Protein AF-A0A3C1VA80-F1 (afdb_monomer)

pLDDT: mean 79.57, std 12.64, range [34.0, 94.25]

Foldseek 3Di:
DPQPDWQWDQQPATDPPCDDPPDRGHQFGWAQDPVRDIDTDGLQQWFQPDPPDPRGTGTTHHDPDPPVDPPVVRVVGGDDD

Radius of gyration: 12.78 Å; Cα contacts (8 Å, |Δi|>4): 124; chains: 1; bounding box: 32×24×33 Å

Mean predicted aligned error: 6.5 Å

Structure (mmCIF, N/CA/C/O backbone):
data_AF-A0A3C1VA80-F1
#
_entry.id   AF-A0A3C1VA80-F1
#
loop_
_atom_site.group_PDB
_atom_site.id
_atom_site.type_symbol
_atom_site.label_atom_id
_atom_site.label_alt_id
_atom_site.label_comp_id
_atom_site.label_asym_id
_atom_site.label_entity_id
_atom_site.label_seq_id
_atom_site.pdbx_PDB_ins_code
_atom_site.Cartn_x
_atom_site.Cartn_y
_atom_site.Cartn_z
_atom_site.occupancy
_atom_site.B_iso_or_equiv
_atom_site.auth_seq_id
_atom_site.auth_comp_id
_atom_site.auth_asym_id
_atom_site.auth_atom_id
_atom_site.pdbx_PDB_model_num
ATOM 1 N N . MET A 1 1 ? -15.924 -15.803 -8.384 1.00 35.25 1 MET A N 1
ATOM 2 C CA . MET A 1 1 ? -15.567 -14.603 -9.165 1.00 35.25 1 MET A CA 1
ATOM 3 C C . MET A 1 1 ? -14.079 -14.383 -8.939 1.00 35.25 1 MET A C 1
ATOM 5 O O . MET A 1 1 ? -13.702 -14.080 -7.819 1.00 35.25 1 MET A O 1
ATOM 9 N N . LEU A 1 2 ? -13.237 -14.707 -9.924 1.00 34.00 2 LEU A N 1
ATOM 10 C CA . LEU A 1 2 ? -11.811 -14.360 -9.903 1.00 34.00 2 LEU A CA 1
ATOM 11 C C . LEU A 1 2 ? -11.742 -12.858 -10.206 1.00 34.00 2 LEU A C 1
ATOM 13 O O . LEU A 1 2 ? -12.321 -12.437 -11.207 1.00 34.00 2 LEU A O 1
ATOM 17 N N . ALA A 1 3 ? -11.150 -12.056 -9.321 1.00 43.69 3 ALA A N 1
ATOM 18 C CA . ALA A 1 3 ? -10.958 -10.631 -9.565 1.00 43.69 3 ALA A CA 1
ATOM 19 C C . ALA A 1 3 ? -10.083 -10.482 -10.820 1.00 43.69 3 ALA A C 1
ATOM 21 O O . ALA A 1 3 ? -8.939 -10.918 -10.849 1.00 43.69 3 ALA A O 1
ATOM 22 N N . ALA A 1 4 ? -10.645 -9.959 -11.908 1.00 45.00 4 ALA A N 1
ATOM 23 C CA . ALA A 1 4 ? -10.003 -9.969 -13.224 1.00 45.00 4 ALA A CA 1
ATOM 24 C C . ALA A 1 4 ? -8.937 -8.865 -13.399 1.00 45.00 4 ALA A C 1
ATOM 26 O O . ALA A 1 4 ? -8.507 -8.591 -14.517 1.00 45.00 4 ALA A O 1
ATOM 27 N N . GLU A 1 5 ? -8.510 -8.217 -12.315 1.00 54.50 5 GLU A N 1
ATOM 28 C CA . GLU A 1 5 ? -7.669 -7.017 -12.359 1.00 54.50 5 GLU A CA 1
ATOM 29 C C . GLU A 1 5 ? -6.808 -6.852 -11.101 1.00 54.50 5 GLU A C 1
ATOM 31 O O . GLU A 1 5 ? -6.627 -5.754 -10.577 1.00 54.50 5 GLU A O 1
ATOM 36 N N . ASP A 1 6 ? -6.246 -7.967 -10.636 1.00 61.34 6 ASP A N 1
ATOM 37 C CA . ASP A 1 6 ? -5.241 -7.964 -9.578 1.00 61.34 6 ASP A CA 1
ATOM 38 C C . ASP A 1 6 ? -4.058 -7.054 -9.968 1.00 61.34 6 ASP A C 1
ATOM 40 O O . ASP A 1 6 ? -3.488 -7.158 -11.060 1.00 61.34 6 ASP A O 1
ATOM 44 N N . ILE A 1 7 ? -3.669 -6.158 -9.056 1.00 70.56 7 ILE A N 1
ATOM 45 C CA . ILE A 1 7 ? -2.426 -5.386 -9.162 1.00 70.56 7 ILE A CA 1
ATOM 46 C C . ILE A 1 7 ? -1.287 -6.342 -8.826 1.00 70.56 7 ILE A C 1
ATOM 48 O O . ILE A 1 7 ? -1.016 -6.596 -7.652 1.00 70.56 7 ILE A O 1
ATOM 52 N N . VAL A 1 8 ? -0.644 -6.887 -9.858 1.00 73.56 8 VAL A N 1
ATOM 53 C CA . VAL A 1 8 ? 0.389 -7.921 -9.711 1.00 73.56 8 VAL A CA 1
ATOM 54 C C . VAL A 1 8 ? 1.732 -7.405 -10.206 1.00 73.56 8 VAL A C 1
ATOM 56 O O . VAL A 1 8 ? 1.847 -6.873 -11.312 1.00 73.56 8 VAL A O 1
ATOM 59 N N . TYR A 1 9 ? 2.765 -7.621 -9.396 1.00 75.19 9 TYR A N 1
ATOM 60 C CA . TYR A 1 9 ? 4.160 -7.549 -9.821 1.00 75.19 9 TYR A CA 1
ATOM 61 C C . TYR A 1 9 ? 4.692 -8.962 -10.031 1.00 75.19 9 TYR A C 1
ATOM 63 O O . TYR A 1 9 ? 4.633 -9.747 -9.090 1.00 75.19 9 TYR A O 1
ATOM 71 N N . ASN A 1 10 ? 5.218 -9.266 -11.222 1.00 73.94 10 ASN A N 1
ATOM 72 C CA . ASN A 1 10 ? 5.707 -10.604 -11.600 1.00 73.94 10 ASN A CA 1
ATOM 73 C C . ASN A 1 10 ? 7.222 -10.811 -11.384 1.00 73.94 10 ASN A C 1
ATOM 75 O O . ASN A 1 10 ? 7.819 -11.707 -11.979 1.00 73.94 10 ASN A O 1
ATOM 79 N N . GLY A 1 11 ? 7.871 -9.935 -10.613 1.00 72.75 11 GLY A N 1
ATOM 80 C CA . GLY A 1 11 ? 9.320 -9.960 -10.385 1.00 72.75 11 GLY A CA 1
ATOM 81 C C . GLY A 1 11 ? 10.138 -9.092 -11.347 1.00 72.75 11 GLY A C 1
ATOM 82 O O . GLY A 1 11 ? 11.309 -8.839 -11.080 1.00 72.75 11 GLY A O 1
ATOM 83 N N . THR A 1 12 ? 9.546 -8.601 -12.442 1.00 76.56 12 THR A N 1
ATOM 84 C CA . THR A 1 12 ? 10.218 -7.662 -13.367 1.00 76.56 12 THR A CA 1
ATOM 85 C C . THR A 1 12 ? 9.345 -6.472 -13.752 1.00 76.56 12 THR A C 1
ATOM 87 O O . THR A 1 12 ? 9.849 -5.359 -13.887 1.00 76.56 12 THR A O 1
ATOM 90 N N . THR A 1 13 ? 8.035 -6.671 -13.885 1.00 80.50 13 THR A N 1
ATOM 91 C CA . THR A 1 13 ? 7.088 -5.648 -14.341 1.00 80.50 13 THR A CA 1
ATOM 92 C C . THR A 1 13 ? 5.782 -5.707 -13.561 1.00 80.50 13 THR A C 1
A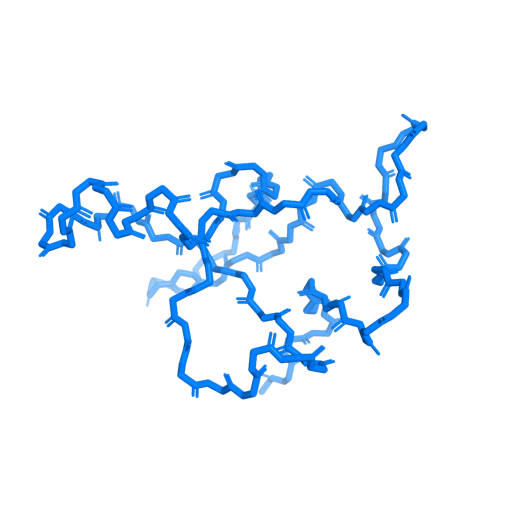TOM 94 O O . THR A 1 13 ? 5.348 -6.777 -13.127 1.00 80.50 13 THR A O 1
ATOM 97 N N . TRP A 1 14 ? 5.138 -4.551 -13.414 1.00 82.31 14 TRP A N 1
ATOM 98 C CA . TRP A 1 14 ? 3.752 -4.475 -12.971 1.00 82.31 14 TRP A CA 1
ATOM 99 C C . TRP A 1 14 ? 2.797 -4.801 -14.116 1.00 82.31 14 TRP A C 1
ATOM 101 O O . TRP A 1 14 ? 3.070 -4.487 -15.279 1.00 82.31 14 TRP A O 1
ATOM 111 N N . SER A 1 15 ? 1.636 -5.357 -13.778 1.00 77.12 15 SER A N 1
ATOM 112 C CA . SER A 1 15 ? 0.494 -5.436 -14.690 1.00 77.12 15 SER A CA 1
ATOM 113 C C . SER A 1 15 ? 0.202 -4.062 -15.306 1.00 77.12 15 SER A C 1
ATOM 115 O O . SER A 1 15 ? 0.143 -3.061 -14.596 1.00 77.12 15 SER A O 1
ATOM 117 N N . ALA A 1 16 ? -0.015 -3.997 -16.620 1.00 72.56 16 ALA A N 1
ATOM 118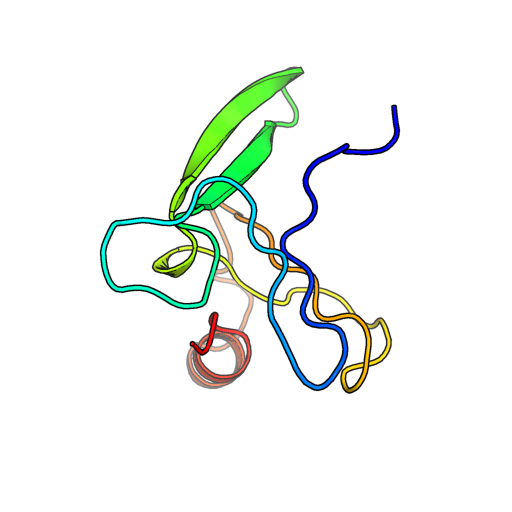 C CA . ALA A 1 16 ? -0.171 -2.727 -17.334 1.00 72.56 16 ALA A CA 1
ATOM 119 C C . ALA A 1 16 ? -1.603 -2.149 -17.315 1.00 72.56 16 ALA A C 1
ATOM 121 O O . ALA A 1 16 ? -1.905 -1.225 -18.072 1.00 72.56 16 ALA A O 1
ATOM 122 N N . ASN A 1 17 ? -2.483 -2.682 -16.469 1.00 77.94 17 ASN A N 1
ATOM 123 C CA . ASN A 1 17 ? -3.897 -2.320 -16.444 1.00 77.94 17 ASN A CA 1
ATOM 124 C C . ASN A 1 17 ? -4.100 -0.914 -15.865 1.00 77.94 17 ASN A C 1
ATOM 126 O O . ASN A 1 17 ? -3.454 -0.544 -14.886 1.00 77.94 17 ASN A O 1
ATOM 130 N N . HIS A 1 18 ? -4.993 -0.136 -16.489 1.00 81.69 18 HIS A N 1
ATOM 131 C CA . HIS A 1 18 ? -5.461 1.177 -16.015 1.00 81.69 18 HIS A CA 1
ATOM 132 C C . HIS A 1 18 ? -4.332 2.105 -15.525 1.00 81.69 18 HIS A C 1
ATOM 134 O O . HIS A 1 18 ? -4.411 2.707 -14.456 1.00 81.69 18 HIS A O 1
ATOM 140 N N . ARG A 1 19 ? -3.239 2.197 -16.291 1.00 88.06 19 ARG A N 1
ATOM 141 C CA . ARG A 1 19 ? -2.090 3.051 -15.959 1.00 88.06 19 ARG A CA 1
ATOM 142 C C . ARG A 1 19 ? -2.441 4.530 -16.100 1.00 88.06 19 ARG A C 1
ATOM 144 O O . ARG A 1 19 ? -3.075 4.940 -17.073 1.00 88.06 19 ARG A O 1
ATOM 151 N N . ARG A 1 20 ? -1.926 5.350 -15.183 1.00 87.81 20 ARG A N 1
ATOM 152 C CA . ARG A 1 20 ? -1.872 6.801 -15.376 1.00 87.81 20 ARG A CA 1
ATOM 153 C C . ARG A 1 20 ? -0.794 7.129 -16.409 1.00 87.81 20 ARG A C 1
ATOM 155 O O . ARG A 1 20 ? 0.210 6.427 -16.535 1.00 87.81 20 ARG A O 1
ATOM 162 N N . HIS A 1 21 ? -0.981 8.219 -17.148 1.00 87.56 21 HIS A N 1
ATOM 163 C CA . HIS A 1 21 ? 0.057 8.711 -18.049 1.00 87.56 21 HIS A CA 1
ATOM 164 C C . HIS A 1 21 ? 1.383 8.908 -17.292 1.00 87.56 21 HIS A C 1
ATOM 166 O O . HIS A 1 21 ? 1.412 9.541 -16.237 1.00 87.56 21 HIS A O 1
ATOM 172 N N . GLY A 1 22 ? 2.468 8.349 -17.834 1.00 86.50 22 GLY A N 1
ATOM 173 C CA . GLY A 1 22 ? 3.815 8.465 -17.270 1.00 86.50 22 GLY A CA 1
ATOM 174 C C . GLY A 1 22 ? 4.176 7.472 -16.157 1.00 86.50 22 GLY A C 1
ATOM 175 O O . GLY A 1 22 ? 5.321 7.490 -15.716 1.00 86.50 22 GLY A O 1
ATOM 176 N N . THR A 1 23 ? 3.276 6.585 -15.712 1.00 87.06 23 THR A N 1
ATOM 177 C CA . THR A 1 23 ? 3.596 5.566 -14.686 1.00 87.06 23 THR A CA 1
ATOM 178 C C . THR A 1 23 ? 3.797 4.194 -15.307 1.00 87.06 23 THR A C 1
ATOM 180 O O . THR A 1 23 ? 3.155 3.885 -16.305 1.00 87.06 23 THR A O 1
ATOM 183 N N . ALA A 1 24 ? 4.662 3.353 -14.730 1.00 87.56 24 ALA A N 1
ATOM 184 C CA . ALA A 1 24 ? 4.891 1.961 -15.154 1.00 87.56 24 ALA A CA 1
ATOM 185 C C . ALA A 1 24 ? 4.033 0.930 -14.391 1.00 87.56 24 ALA A C 1
ATOM 187 O O . ALA A 1 24 ? 4.199 -0.268 -14.585 1.00 87.56 24 ALA A O 1
ATOM 188 N N . PHE A 1 25 ? 3.120 1.406 -13.547 1.00 87.12 25 PHE A N 1
ATOM 189 C CA . PHE A 1 25 ? 2.293 0.625 -12.630 1.00 87.12 25 PHE A CA 1
ATOM 190 C C . PHE A 1 25 ? 0.817 1.063 -12.718 1.00 87.12 25 PHE A C 1
ATOM 192 O O . PHE A 1 25 ? 0.560 2.193 -13.166 1.00 87.12 25 PHE A O 1
ATOM 199 N N . PRO A 1 26 ? -0.145 0.209 -12.313 1.00 87.19 26 PRO A N 1
ATOM 200 C CA . PRO A 1 26 ? -1.570 0.542 -12.308 1.00 87.19 26 PRO A CA 1
ATOM 201 C C . PRO A 1 26 ? -1.874 1.804 -11.506 1.00 87.19 26 PRO A C 1
ATOM 203 O O . PRO A 1 26 ? -1.295 2.016 -10.446 1.00 87.19 26 PRO A O 1
ATOM 206 N N . ASP A 1 27 ? -2.817 2.629 -11.965 1.00 89.69 27 ASP A N 1
ATOM 207 C CA . ASP A 1 27 ? -3.278 3.788 -11.183 1.00 89.69 27 ASP A CA 1
ATOM 208 C C . ASP A 1 27 ? -3.983 3.361 -9.882 1.00 89.69 27 ASP A C 1
ATOM 210 O O . ASP A 1 27 ? -4.019 4.099 -8.895 1.00 89.69 27 ASP A O 1
ATOM 214 N N . GLY A 1 28 ? -4.538 2.152 -9.875 1.00 87.94 28 GLY A N 1
ATOM 215 C CA . GLY A 1 28 ? -5.351 1.620 -8.800 1.00 87.94 28 GLY A CA 1
ATOM 216 C C . GLY A 1 28 ? -5.969 0.281 -9.170 1.00 87.94 28 GLY A C 1
ATOM 217 O O . GLY A 1 28 ? -5.540 -0.369 -10.125 1.00 87.94 28 GLY A O 1
ATOM 218 N N . GLY A 1 29 ? -6.978 -0.113 -8.403 1.00 83.62 29 GLY A N 1
ATOM 219 C CA . GLY A 1 29 ? -7.702 -1.361 -8.600 1.00 83.62 29 GLY A CA 1
ATOM 220 C C . GLY A 1 29 ? -9.097 -1.322 -7.989 1.00 83.62 29 GLY A C 1
ATOM 221 O O . GLY A 1 29 ? -9.396 -0.498 -7.114 1.00 83.62 29 GLY A O 1
ATOM 222 N N . ASN A 1 30 ? -9.944 -2.235 -8.458 1.00 81.44 30 ASN A N 1
ATOM 223 C CA . ASN A 1 30 ? -11.280 -2.449 -7.918 1.00 81.44 30 ASN A CA 1
ATOM 224 C C . ASN A 1 30 ? -11.187 -3.164 -6.566 1.00 81.44 30 ASN A C 1
ATOM 226 O O . ASN A 1 30 ? -10.535 -4.197 -6.441 1.00 81.44 30 ASN A O 1
ATOM 230 N N . THR A 1 31 ? -11.859 -2.623 -5.554 1.00 79.38 31 THR A N 1
ATOM 231 C CA . THR A 1 31 ? -11.978 -3.237 -4.227 1.00 79.38 31 THR A CA 1
ATOM 232 C C . THR A 1 31 ? -13.439 -3.584 -3.972 1.00 79.38 31 THR A C 1
ATOM 234 O O . THR A 1 31 ? -14.292 -2.696 -3.983 1.00 79.38 31 THR A O 1
ATOM 237 N N . LEU A 1 32 ? -13.715 -4.872 -3.747 1.00 77.62 32 LEU A N 1
ATOM 238 C CA . LEU A 1 32 ? -15.016 -5.367 -3.297 1.00 77.62 32 LEU A CA 1
ATOM 239 C C . LEU A 1 32 ? -15.111 -5.216 -1.776 1.00 77.62 32 LEU A C 1
ATOM 241 O O . LEU A 1 32 ? -14.261 -5.718 -1.040 1.00 77.62 32 LEU A O 1
ATOM 245 N N . LEU A 1 33 ? -16.145 -4.523 -1.321 1.00 77.00 33 LEU A N 1
ATOM 246 C CA . L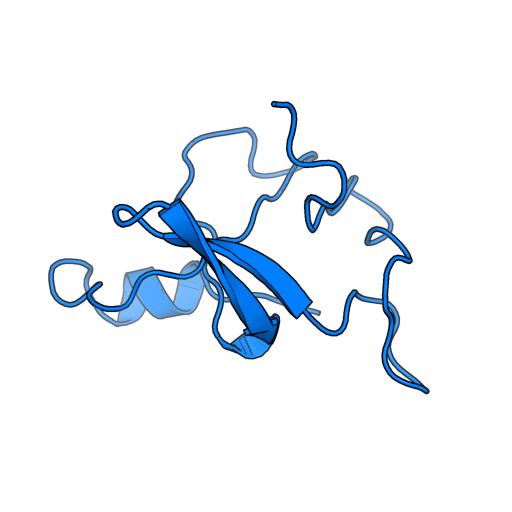EU A 1 33 ? -16.443 -4.292 0.086 1.00 77.00 33 LEU A CA 1
ATOM 247 C C . LEU A 1 33 ? -17.380 -5.389 0.616 1.00 77.00 33 LEU A C 1
ATOM 249 O O . LEU A 1 33 ? -18.032 -6.105 -0.146 1.00 77.00 33 LEU A O 1
ATOM 253 N N . LEU A 1 34 ? -17.446 -5.540 1.942 1.00 78.75 34 LEU A N 1
ATOM 254 C CA . LEU A 1 34 ? -18.258 -6.577 2.600 1.00 78.75 34 LEU A CA 1
ATOM 255 C C . LEU A 1 34 ? -19.763 -6.431 2.332 1.00 78.75 34 LEU A C 1
ATOM 257 O O . LEU A 1 34 ? -20.497 -7.413 2.396 1.00 78.75 34 LEU A O 1
ATOM 261 N N . ASP A 1 35 ? -20.211 -5.218 2.021 1.00 85.00 35 ASP A N 1
ATOM 262 C CA . ASP A 1 35 ? -21.588 -4.912 1.633 1.00 85.00 35 ASP A CA 1
ATOM 263 C C . ASP A 1 35 ? -21.896 -5.258 0.162 1.00 85.00 35 ASP A C 1
ATOM 265 O O . ASP A 1 35 ? -23.011 -5.040 -0.309 1.00 85.00 35 ASP A O 1
ATOM 269 N N . GLY A 1 36 ? -20.921 -5.806 -0.571 1.00 78.44 36 GLY A N 1
ATOM 270 C CA . GLY A 1 36 ? -21.037 -6.155 -1.984 1.00 78.44 36 GLY A CA 1
ATOM 271 C C . GLY A 1 36 ? -20.84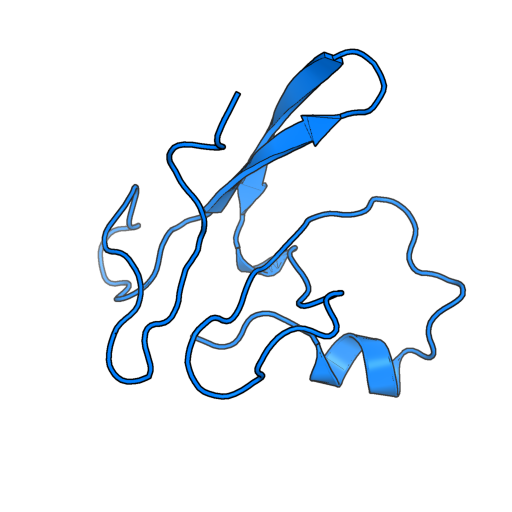3 -4.977 -2.938 1.00 78.44 36 GLY A C 1
ATOM 272 O O . GLY A 1 36 ? -20.910 -5.171 -4.154 1.00 78.44 36 GLY A O 1
ATOM 273 N N . SER A 1 37 ? -20.587 -3.769 -2.429 1.00 81.69 37 SER A N 1
ATOM 274 C CA . SER A 1 37 ? -20.250 -2.623 -3.266 1.00 81.69 37 SER A CA 1
ATOM 275 C C . SER A 1 37 ? -18.816 -2.725 -3.789 1.00 81.69 37 SER A C 1
ATOM 277 O O . SER A 1 37 ? -17.944 -3.361 -3.195 1.00 81.69 37 SER A O 1
ATOM 279 N N . VAL A 1 38 ? -18.567 -2.106 -4.942 1.00 80.75 38 VAL A N 1
ATOM 280 C CA . VAL A 1 38 ? -17.240 -2.048 -5.560 1.00 80.75 38 VAL A CA 1
ATOM 281 C C . VAL A 1 38 ? -16.822 -0.593 -5.660 1.00 80.75 38 VAL A C 1
ATOM 283 O O . VAL A 1 38 ? -17.587 0.250 -6.128 1.00 80.75 38 VAL A O 1
ATOM 286 N N . SER A 1 39 ? -15.598 -0.299 -5.235 1.00 83.75 39 SER A N 1
ATOM 287 C CA . SER A 1 39 ? -15.009 1.035 -5.340 1.00 83.75 39 SER A CA 1
ATOM 288 C C . SER A 1 39 ? -13.628 0.982 -5.990 1.00 83.75 39 SER A C 1
ATOM 290 O O . SER A 1 39 ? -12.894 0.003 -5.842 1.00 83.75 39 SER A O 1
ATOM 292 N N . TRP A 1 40 ? -13.269 2.042 -6.718 1.00 86.62 40 TRP A N 1
ATOM 293 C CA . TRP A 1 40 ? -11.915 2.218 -7.241 1.00 86.62 40 TRP A CA 1
ATOM 294 C C . TRP A 1 40 ? -11.029 2.863 -6.180 1.00 86.62 40 TRP A C 1
ATOM 296 O O . TRP A 1 40 ? -11.337 3.949 -5.678 1.00 86.62 40 TRP A O 1
ATOM 306 N N . VAL A 1 41 ? -9.895 2.233 -5.878 1.00 88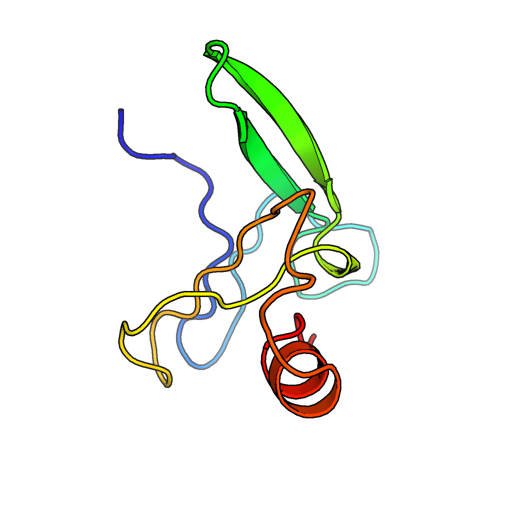.38 41 VAL A N 1
ATOM 307 C CA . VAL A 1 41 ? -8.912 2.762 -4.929 1.00 88.38 41 VAL A CA 1
ATOM 308 C C . VAL A 1 41 ? -7.580 2.963 -5.638 1.00 88.38 41 VAL A C 1
ATOM 310 O O . VAL A 1 41 ? -7.127 2.104 -6.389 1.00 88.38 41 VAL A O 1
ATOM 313 N N . LYS A 1 42 ? -6.938 4.110 -5.396 1.00 90.50 42 LYS A N 1
ATOM 314 C CA . LYS A 1 42 ? -5.604 4.395 -5.932 1.00 90.50 42 LYS A CA 1
ATOM 315 C C . LYS A 1 42 ? -4.545 3.522 -5.273 1.00 90.50 42 LYS A C 1
ATOM 317 O O . LYS A 1 42 ? -4.592 3.310 -4.058 1.00 90.50 42 LYS A O 1
ATOM 322 N N . VAL A 1 43 ? -3.559 3.087 -6.048 1.00 89.19 43 VAL A N 1
ATOM 323 C CA . VAL A 1 43 ? -2.554 2.120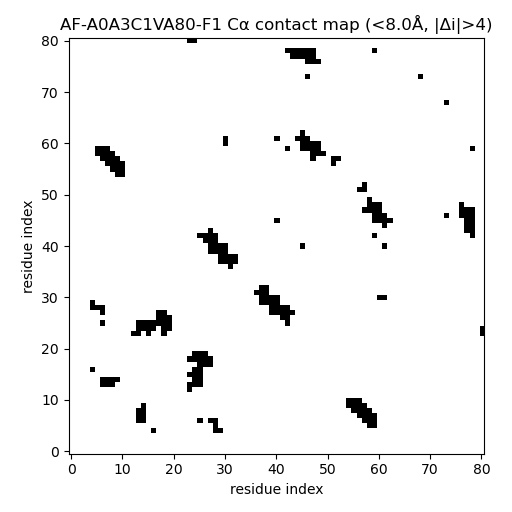 -5.594 1.00 89.19 43 VAL A CA 1
ATOM 324 C C . VAL A 1 43 ? -1.732 2.623 -4.395 1.00 89.19 43 VAL A C 1
ATOM 326 O O . VAL A 1 43 ? -1.364 1.849 -3.515 1.00 89.19 43 VAL A O 1
ATOM 329 N N . GLU A 1 44 ? -1.534 3.938 -4.258 1.00 90.19 44 GLU A N 1
ATOM 330 C CA . GLU A 1 44 ? -0.781 4.539 -3.147 1.00 90.19 44 GLU A CA 1
ATOM 331 C C . GLU A 1 44 ? -1.498 4.444 -1.788 1.00 90.19 44 GLU A C 1
ATOM 333 O O . GLU A 1 44 ? -0.896 4.710 -0.740 1.00 90.19 44 GLU A O 1
ATOM 338 N N . LYS A 1 45 ? -2.787 4.080 -1.793 1.00 90.75 45 LYS A N 1
ATOM 339 C CA . LYS A 1 45 ? -3.586 3.810 -0.590 1.00 90.75 45 LYS A CA 1
ATOM 340 C C . LYS A 1 45 ? -3.627 2.326 -0.213 1.00 90.75 45 LYS A C 1
ATOM 342 O O . LYS A 1 45 ? -4.241 1.992 0.794 1.00 90.75 45 LYS A O 1
ATOM 347 N N . MET A 1 46 ? -3.010 1.451 -1.003 1.00 89.44 46 MET A N 1
ATOM 348 C CA . MET A 1 46 ? -3.078 0.008 -0.804 1.00 89.44 46 MET A CA 1
ATOM 349 C C . MET A 1 46 ? -1.843 -0.549 -0.089 1.00 89.44 46 MET A C 1
ATOM 351 O O . MET A 1 46 ? -0.746 0.021 -0.129 1.00 89.44 46 MET A O 1
ATOM 355 N N . TYR A 1 47 ? -2.030 -1.708 0.539 1.00 88.19 47 TYR A N 1
ATOM 356 C CA . TYR A 1 47 ? -1.022 -2.404 1.332 1.00 88.19 47 TYR A CA 1
ATOM 357 C C . TYR A 1 47 ? -0.948 -3.884 0.959 1.00 88.19 47 TYR A C 1
ATOM 359 O O . TYR A 1 47 ? -1.960 -4.525 0.673 1.00 88.19 47 TYR A O 1
ATOM 367 N N . ARG A 1 48 ? 0.259 -4.447 1.019 1.00 87.31 48 ARG A N 1
ATOM 368 C CA . ARG A 1 48 ? 0.511 -5.882 0.871 1.00 87.31 48 ARG A CA 1
ATOM 369 C C . ARG A 1 48 ? 0.217 -6.609 2.179 1.00 87.31 48 ARG A C 1
ATOM 371 O O . ARG A 1 48 ? 1.128 -6.998 2.905 1.00 87.31 48 ARG A O 1
ATOM 378 N N . VAL A 1 49 ? -1.059 -6.778 2.494 1.00 80.56 49 VAL A N 1
ATOM 379 C CA . VAL A 1 49 ? -1.538 -7.479 3.700 1.00 80.56 49 VAL A CA 1
ATOM 380 C C . VAL A 1 49 ? -1.749 -8.978 3.451 1.00 80.56 49 VAL A C 1
ATOM 382 O O . VAL A 1 49 ? -2.719 -9.572 3.907 1.00 80.56 49 VAL A O 1
ATOM 385 N N . THR A 1 50 ? -0.834 -9.608 2.710 1.00 74.75 50 THR A N 1
ATOM 386 C CA . THR A 1 50 ? -0.875 -11.044 2.393 1.00 74.75 50 THR A CA 1
ATOM 387 C C . THR A 1 50 ? 0.413 -11.743 2.792 1.00 74.75 50 THR A C 1
ATOM 389 O O . THR A 1 50 ? 1.490 -11.152 2.734 1.00 74.75 50 THR A O 1
ATOM 392 N N . THR A 1 51 ? 0.315 -13.032 3.111 1.00 66.75 51 THR A N 1
ATOM 393 C CA . THR A 1 51 ? 1.458 -13.900 3.446 1.00 66.75 51 THR A CA 1
ATOM 394 C C . THR A 1 51 ? 1.954 -14.750 2.270 1.00 66.75 51 THR A C 1
ATOM 396 O O . THR A 1 51 ? 2.805 -15.612 2.472 1.00 66.75 51 THR A O 1
ATOM 399 N N . TYR A 1 52 ? 1.419 -14.549 1.058 1.00 64.31 52 TYR A N 1
ATOM 400 C CA . TYR A 1 52 ? 1.917 -15.201 -0.160 1.00 64.31 52 TYR A CA 1
ATOM 401 C C . TYR A 1 52 ? 3.351 -14.758 -0.504 1.00 64.31 52 TYR A C 1
ATOM 403 O O . TYR A 1 52 ? 3.862 -13.786 0.057 1.00 64.31 52 TYR A O 1
ATOM 411 N N . ASP A 1 53 ? 3.988 -15.496 -1.421 1.00 64.12 53 ASP A N 1
ATOM 412 C CA . ASP A 1 53 ? 5.347 -15.254 -1.916 1.00 64.12 53 ASP A CA 1
ATOM 413 C C . ASP A 1 53 ? 5.613 -13.762 -2.171 1.00 64.12 53 ASP A C 1
ATOM 415 O O . ASP A 1 53 ? 4.981 -13.108 -3.002 1.00 64.12 53 ASP A O 1
ATOM 419 N N . THR A 1 54 ? 6.587 -13.229 -1.437 1.00 65.19 54 THR A N 1
ATOM 420 C CA . THR A 1 54 ? 6.962 -11.815 -1.442 1.00 65.19 54 THR A CA 1
ATOM 421 C C . THR A 1 54 ? 7.859 -11.429 -2.617 1.00 65.19 54 THR A C 1
ATOM 423 O O . THR A 1 54 ? 8.284 -10.275 -2.688 1.00 65.19 54 THR A O 1
ATOM 426 N N . THR A 1 55 ? 8.153 -12.364 -3.519 1.00 65.38 55 THR A N 1
ATOM 427 C CA . THR A 1 55 ? 9.124 -12.196 -4.607 1.00 65.38 55 THR A CA 1
ATOM 428 C C . THR A 1 55 ? 8.451 -12.124 -5.973 1.00 65.38 55 THR A C 1
ATOM 430 O O . THR A 1 55 ? 8.844 -11.301 -6.797 1.00 65.38 55 THR A O 1
ATOM 433 N N . ALA A 1 56 ? 7.434 -12.957 -6.215 1.00 59.84 56 ALA A N 1
ATOM 434 C CA . ALA A 1 56 ? 6.880 -13.147 -7.555 1.00 59.84 56 ALA A CA 1
ATOM 435 C C . ALA A 1 56 ? 5.420 -12.714 -7.729 1.00 59.84 56 ALA A C 1
ATOM 437 O O . ALA A 1 56 ? 5.042 -12.438 -8.858 1.00 59.84 56 ALA A O 1
ATOM 438 N N . HIS A 1 57 ? 4.607 -12.646 -6.666 1.00 64.94 57 HIS A N 1
ATOM 439 C CA . HIS A 1 57 ? 3.184 -12.292 -6.762 1.00 64.94 57 HIS A CA 1
ATOM 440 C C . HIS A 1 57 ? 2.762 -11.389 -5.603 1.00 64.94 57 HIS A C 1
ATOM 442 O O . HIS A 1 57 ? 2.106 -11.802 -4.647 1.00 64.94 57 HIS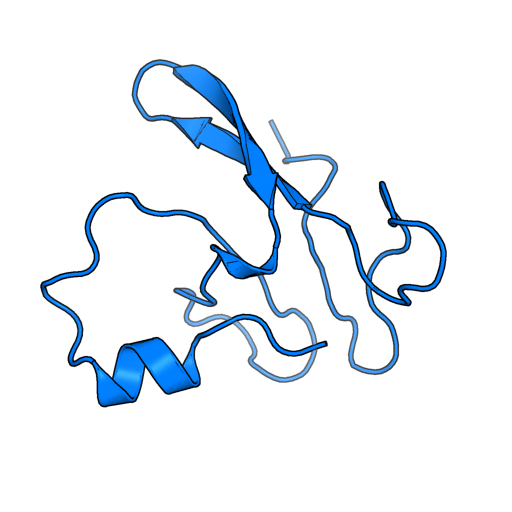 A O 1
ATOM 448 N N . LEU A 1 58 ? 3.158 -10.122 -5.695 1.00 72.06 58 LEU A N 1
ATOM 449 C CA . LEU A 1 58 ? 2.763 -9.109 -4.722 1.00 72.06 58 LEU A CA 1
ATOM 450 C C . LEU A 1 58 ? 1.327 -8.666 -4.989 1.00 72.06 58 LEU A C 1
ATOM 452 O O . LEU A 1 58 ? 1.060 -8.115 -6.053 1.00 72.06 58 LEU A O 1
ATOM 456 N N . TRP A 1 59 ? 0.431 -8.893 -4.030 1.00 77.25 59 TRP A N 1
ATOM 457 C CA . TRP A 1 59 ? -0.965 -8.459 -4.095 1.00 77.25 59 TRP A CA 1
ATOM 458 C C . TRP A 1 59 ? -1.210 -7.321 -3.108 1.00 77.25 59 TRP A C 1
ATOM 460 O O . TRP A 1 59 ? -0.747 -7.365 -1.964 1.00 77.25 59 TRP A O 1
ATOM 470 N N . TYR A 1 60 ? -1.941 -6.303 -3.551 1.00 82.88 60 TYR A N 1
ATOM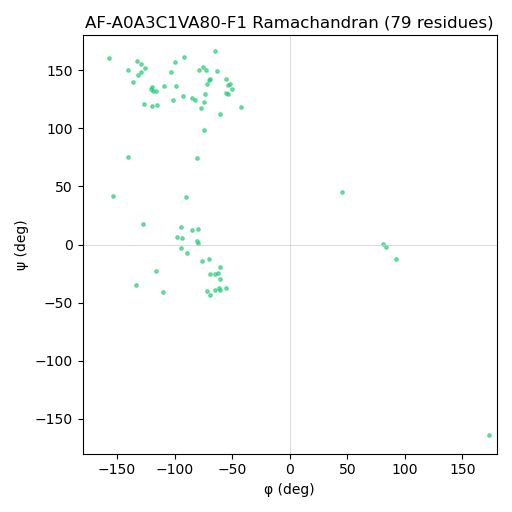 471 C CA . TYR A 1 60 ? -2.205 -5.091 -2.784 1.00 82.88 60 TYR A CA 1
ATOM 472 C C . TYR A 1 60 ? -3.702 -4.901 -2.586 1.00 82.88 60 TYR A C 1
ATOM 474 O O . TYR A 1 60 ? -4.478 -5.009 -3.530 1.00 82.88 60 TYR A O 1
ATOM 482 N N . PHE A 1 61 ? -4.090 -4.593 -1.351 1.00 82.25 61 PHE A N 1
ATOM 483 C CA . PHE A 1 61 ? -5.483 -4.442 -0.946 1.00 82.25 61 PHE A CA 1
ATOM 484 C C . PHE A 1 61 ? -5.693 -3.130 -0.208 1.00 82.25 61 PHE A C 1
ATOM 486 O O . PHE A 1 61 ? -4.774 -2.582 0.408 1.00 82.25 61 PHE A O 1
ATOM 493 N N . TYR A 1 62 ? -6.928 -2.649 -0.246 1.00 85.75 62 TYR A N 1
ATOM 494 C CA . TYR A 1 62 ? -7.377 -1.548 0.586 1.00 85.75 62 TYR A CA 1
ATOM 495 C C . TYR A 1 62 ? -8.138 -2.075 1.806 1.00 85.75 62 TYR A C 1
ATOM 497 O O . TYR A 1 62 ? -8.978 -2.963 1.684 1.00 85.75 62 TYR A O 1
ATOM 505 N N . GLN A 1 63 ? -7.851 -1.504 2.975 1.00 85.12 63 GLN A N 1
ATOM 506 C CA . GLN A 1 63 ? -8.638 -1.669 4.194 1.00 85.12 63 GLN A CA 1
ATOM 507 C C . GLN A 1 63 ? -8.801 -0.299 4.851 1.00 85.12 63 GLN A C 1
ATOM 509 O O . GLN A 1 63 ? -7.869 0.507 4.852 1.00 85.12 63 GLN A O 1
ATOM 514 N N . GLU A 1 64 ? -9.995 -0.033 5.376 1.00 85.25 64 GLU A N 1
ATOM 515 C CA . GLU A 1 64 ? -10.315 1.237 6.030 1.00 85.25 64 GLU A CA 1
ATOM 516 C C . GLU A 1 64 ? -9.617 1.365 7.390 1.00 85.25 64 GLU A C 1
ATOM 518 O O . GLU A 1 64 ? -9.071 2.422 7.702 1.00 85.25 64 GLU A O 1
ATOM 523 N N . ASP A 1 65 ? -9.564 0.268 8.151 1.00 86.88 65 ASP A N 1
ATOM 524 C CA . ASP A 1 65 ? -8.907 0.208 9.453 1.00 86.88 65 ASP A CA 1
ATOM 525 C C . ASP A 1 65 ? -7.775 -0.828 9.462 1.00 86.88 65 ASP A C 1
ATOM 527 O O . ASP A 1 65 ? -7.979 -2.022 9.248 1.00 86.88 65 ASP A O 1
ATOM 531 N N . LEU A 1 66 ? -6.564 -0.334 9.718 1.00 88.25 66 LEU A N 1
ATOM 532 C CA . LEU A 1 66 ? -5.336 -1.108 9.920 1.00 88.25 66 LEU A CA 1
ATOM 533 C C . LEU A 1 66 ? -4.643 -0.712 11.232 1.00 88.25 66 LEU A C 1
ATOM 535 O O . LEU A 1 66 ? -3.454 -0.979 11.412 1.00 88.25 66 LEU A O 1
ATOM 539 N N . SER A 1 67 ? -5.359 -0.046 12.143 1.00 89.50 67 SER A N 1
ATOM 540 C CA . SER A 1 67 ? -4.816 0.542 13.376 1.00 89.50 67 SER A CA 1
ATOM 541 C C . SER A 1 67 ? -4.183 -0.481 14.325 1.00 89.50 67 SER A C 1
ATOM 543 O O . SER A 1 67 ? -3.344 -0.124 15.152 1.00 89.50 67 SER A O 1
ATOM 545 N N . THR A 1 68 ? -4.520 -1.762 14.174 1.00 91.94 68 THR A N 1
ATOM 546 C CA . THR A 1 68 ? -3.928 -2.873 14.928 1.00 91.94 68 THR A CA 1
ATOM 547 C C . THR A 1 68 ? -2.526 -3.261 14.447 1.00 91.94 68 THR A C 1
ATOM 549 O O . THR A 1 68 ? -1.826 -3.994 15.145 1.00 91.94 68 THR A O 1
ATOM 552 N N . ILE A 1 69 ? -2.096 -2.805 13.264 1.00 89.62 69 ILE A N 1
ATOM 553 C CA . ILE A 1 69 ? -0.753 -3.045 12.724 1.00 89.62 69 ILE A CA 1
ATOM 554 C C . ILE A 1 69 ? 0.160 -1.874 13.122 1.00 89.62 69 ILE A C 1
ATOM 556 O O . ILE A 1 69 ? -0.162 -0.721 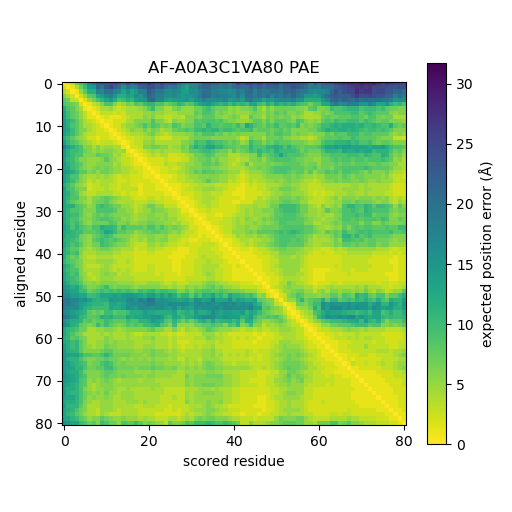12.829 1.00 89.62 69 ILE A O 1
ATOM 560 N N . PRO A 1 70 ? 1.337 -2.127 13.728 1.00 94.25 70 PRO A N 1
ATOM 561 C CA . PRO A 1 70 ? 2.292 -1.071 14.046 1.00 94.25 70 PRO A CA 1
ATOM 562 C C . PRO A 1 70 ? 2.652 -0.220 12.821 1.00 94.25 70 PRO A C 1
ATOM 564 O O . PRO A 1 70 ? 2.939 -0.751 11.748 1.00 94.25 70 PRO A O 1
ATOM 567 N N . ALA A 1 71 ? 2.729 1.103 12.989 1.00 91.31 71 ALA A N 1
ATOM 568 C CA . ALA A 1 71 ? 2.959 2.038 11.881 1.00 91.31 71 ALA A CA 1
ATOM 569 C C . ALA A 1 71 ? 4.227 1.726 11.061 1.00 91.31 71 ALA A C 1
ATOM 571 O O . ALA A 1 71 ? 4.219 1.834 9.835 1.00 91.31 71 ALA A O 1
ATOM 572 N N . ALA A 1 72 ? 5.305 1.286 11.720 1.00 92.88 72 ALA A N 1
ATOM 573 C CA . ALA A 1 72 ? 6.541 0.884 11.048 1.00 92.88 72 ALA A CA 1
ATOM 574 C C . ALA A 1 72 ? 6.346 -0.351 10.151 1.00 92.88 72 ALA A C 1
ATOM 576 O O . ALA A 1 72 ? 6.876 -0.409 9.041 1.00 92.88 72 ALA A O 1
ATOM 577 N N . GLN A 1 73 ? 5.543 -1.317 10.603 1.00 91.06 73 GLN A N 1
ATOM 578 C CA . GLN A 1 73 ? 5.196 -2.495 9.814 1.00 91.06 73 GLN A CA 1
ATOM 579 C C . GLN A 1 73 ? 4.288 -2.103 8.647 1.00 91.06 73 GLN A C 1
ATOM 581 O O . GLN A 1 73 ? 4.540 -2.506 7.516 1.00 91.06 73 GLN A O 1
ATOM 586 N N . LEU A 1 74 ? 3.299 -1.240 8.883 1.00 89.88 74 LEU A N 1
ATOM 587 C CA . LEU A 1 74 ? 2.402 -0.751 7.840 1.00 89.88 74 LEU A CA 1
ATOM 588 C C . LEU A 1 74 ? 3.156 0.012 6.733 1.00 89.88 74 LEU A C 1
ATOM 590 O O . LEU A 1 74 ? 2.884 -0.178 5.548 1.00 89.88 74 LEU A O 1
ATOM 594 N N . ALA A 1 75 ? 4.158 0.816 7.098 1.00 90.69 75 ALA A N 1
ATOM 595 C CA . ALA A 1 75 ? 5.026 1.501 6.140 1.00 90.69 75 ALA A CA 1
ATOM 596 C C . ALA A 1 75 ? 5.809 0.520 5.249 1.00 90.69 75 ALA A C 1
ATOM 598 O O . ALA A 1 75 ? 5.968 0.765 4.053 1.00 90.69 75 ALA A O 1
ATOM 599 N N . ALA A 1 76 ? 6.254 -0.614 5.801 1.00 89.56 76 ALA A N 1
ATOM 600 C CA . ALA A 1 76 ? 6.962 -1.644 5.043 1.00 89.56 76 ALA A CA 1
ATOM 601 C C . ALA A 1 76 ? 6.063 -2.385 4.035 1.00 89.56 76 ALA A C 1
ATOM 603 O O . ALA A 1 76 ? 6.570 -2.890 3.031 1.00 89.56 76 ALA A O 1
ATOM 604 N N . LEU A 1 77 ? 4.751 -2.435 4.288 1.00 88.94 77 LEU A N 1
ATOM 605 C CA . LEU A 1 77 ? 3.757 -3.104 3.438 1.00 88.94 77 LEU A CA 1
ATOM 606 C C . LEU A 1 77 ? 3.169 -2.200 2.352 1.00 88.94 77 LEU A C 1
ATOM 608 O O . LEU A 1 77 ? 2.411 -2.679 1.510 1.00 88.94 77 LEU A O 1
ATOM 612 N N . LYS A 1 78 ? 3.477 -0.902 2.372 1.00 90.00 78 LYS A N 1
ATOM 613 C CA . LYS A 1 78 ? 2.916 0.053 1.419 1.00 90.00 78 LYS A CA 1
ATOM 614 C C . LYS A 1 78 ? 3.344 -0.271 -0.012 1.00 90.00 78 LYS A C 1
ATOM 616 O O . LYS A 1 78 ? 4.429 -0.815 -0.235 1.00 90.00 78 LYS A O 1
ATOM 621 N N . PHE A 1 79 ? 2.486 0.061 -0.973 1.00 87.56 79 PHE A N 1
ATOM 622 C CA . PHE A 1 79 ? 2.830 -0.021 -2.388 1.00 87.56 79 PHE A CA 1
ATOM 623 C C . PHE A 1 79 ? 4.139 0.713 -2.697 1.00 87.56 79 PHE A C 1
ATOM 625 O O . PHE A 1 79 ? 4.392 1.806 -2.181 1.00 87.56 79 PHE A O 1
ATOM 632 N N . LYS A 1 80 ? 4.967 0.086 -3.536 1.00 84.56 80 LYS A N 1
ATOM 633 C CA . LYS A 1 80 ? 6.242 0.625 -4.005 1.00 84.56 80 LYS A CA 1
ATOM 634 C C . LYS A 1 80 ? 6.235 0.574 -5.533 1.00 84.56 80 LYS A C 1
ATOM 636 O O . LYS A 1 80 ? 6.056 -0.524 -6.049 1.00 84.56 80 LYS A O 1
ATOM 641 N N . PRO A 1 81 ? 6.383 1.719 -6.217 1.00 78.69 81 PRO A N 1
ATOM 642 C CA . PRO A 1 81 ? 6.493 1.782 -7.672 1.00 78.69 81 PRO A CA 1
ATOM 643 C C . PRO A 1 81 ? 7.578 0.868 -8.241 1.00 78.69 81 PRO A C 1
ATOM 645 O O . PRO A 1 81 ? 8.657 0.787 -7.611 1.00 78.69 81 PRO A O 1
#

Solvent-accessible surface area (backbone atoms only — not comparable to full-atom values): 5167 Å² total; per-residue (Å²): 134,79,78,91,60,70,60,36,34,65,68,84,51,44,43,78,54,72,48,45,91,93,51,78,40,39,44,40,40,79,44,79,44,97,88,72,48,75,44,83,42,51,39,86,71,19,29,45,88,63,90,63,60,88,68,49,56,45,53,63,45,77,72,94,76,61,84,89,50,58,68,74,59,51,62,72,28,41,64,74,137

Secondary structure (DSSP, 8-state):
---TT---B-SS-B--TTBPTT-SSBSEEEEE-TTS-EEEEEGGG-B----S-TTT-B--B--S--TTS-HHHHHHHB---

Nearest PDB structures (foldseek):
  4dow-assembly2_B  TM=4.572E-01  e=9.098E-01  Mus musculus
  4dow-assembly1_A  TM=4.748E-01  e=1.837E+00  Mus musculus

Sequence (81 aa):
MLAAEDIVYNGTTWSANHRRHGTAFPDGGNTLLLDGSVSWVKVEKMYRVTTYDTTAHLWYFYQEDLSTIPAAQLAALKFKP